Protein AF-A0A3D2V326-F1 (afdb_monomer)

Structure (mmCIF, N/CA/C/O backbone):
data_AF-A0A3D2V326-F1
#
_entry.id   AF-A0A3D2V326-F1
#
loop_
_atom_site.group_PDB
_atom_site.id
_atom_site.type_symbol
_atom_site.label_atom_id
_atom_site.label_alt_id
_atom_site.label_comp_id
_atom_site.label_asym_id
_atom_site.label_entity_id
_atom_site.label_seq_id
_atom_site.pdbx_PDB_ins_code
_atom_site.Cartn_x
_atom_site.Cartn_y
_atom_site.Cartn_z
_atom_site.occupancy
_atom_site.B_iso_or_equiv
_atom_site.auth_seq_id
_atom_site.auth_comp_id
_atom_site.auth_asym_id
_atom_site.auth_atom_id
_atom_site.pdbx_PDB_model_num
ATOM 1 N N . TRP A 1 1 ? 28.376 -7.623 -13.001 1.00 57.94 1 TRP A N 1
ATOM 2 C CA . TRP A 1 1 ? 27.352 -6.577 -12.865 1.00 57.94 1 TRP A CA 1
ATOM 3 C C . TRP A 1 1 ? 26.325 -6.816 -13.950 1.00 57.94 1 TRP A C 1
ATOM 5 O O . TRP A 1 1 ? 26.726 -7.093 -15.075 1.00 57.94 1 TRP A O 1
ATOM 15 N N . LEU A 1 2 ? 25.045 -6.875 -13.587 1.00 74.19 2 LEU A N 1
ATOM 16 C CA . LEU A 1 2 ? 23.960 -7.063 -14.550 1.00 74.19 2 LEU A CA 1
ATOM 17 C C . LEU A 1 2 ? 23.795 -5.756 -15.338 1.00 74.19 2 LEU A C 1
ATOM 19 O O . LEU A 1 2 ? 23.735 -4.700 -14.719 1.00 74.19 2 LEU A O 1
ATOM 23 N N . ASN A 1 3 ? 23.724 -5.839 -16.667 1.00 82.38 3 ASN A N 1
ATOM 24 C CA . ASN A 1 3 ? 23.376 -4.720 -17.547 1.00 82.38 3 ASN A CA 1
ATOM 25 C C . ASN A 1 3 ? 22.003 -5.031 -18.156 1.00 82.38 3 ASN A C 1
ATOM 27 O O . ASN A 1 3 ? 21.949 -5.580 -19.260 1.00 82.38 3 ASN A O 1
ATOM 31 N N . PRO A 1 4 ? 20.905 -4.825 -17.407 1.00 88.19 4 PRO A N 1
ATOM 32 C CA . PRO A 1 4 ? 19.574 -5.098 -17.929 1.00 88.19 4 PRO A CA 1
ATOM 33 C C . PRO A 1 4 ? 19.272 -4.176 -19.115 1.00 88.19 4 PRO A C 1
ATOM 35 O O . PRO A 1 4 ? 19.682 -3.016 -19.119 1.00 88.19 4 PRO A O 1
ATOM 38 N N . TYR A 1 5 ? 18.539 -4.700 -20.102 1.00 88.44 5 TYR A N 1
ATOM 39 C CA . TYR A 1 5 ? 18.034 -3.894 -21.216 1.00 88.44 5 TYR A CA 1
ATOM 40 C C . TYR A 1 5 ? 17.030 -2.847 -20.726 1.00 88.44 5 TYR A C 1
ATOM 42 O O . TYR A 1 5 ? 17.105 -1.703 -21.149 1.00 88.44 5 TYR A O 1
ATOM 50 N N . GLY A 1 6 ? 16.165 -3.226 -19.778 1.00 92.00 6 GLY A N 1
ATOM 51 C CA . GLY A 1 6 ? 15.239 -2.314 -19.123 1.00 92.00 6 GLY A CA 1
ATOM 52 C C . GLY A 1 6 ? 14.921 -2.715 -17.684 1.00 92.00 6 GLY A C 1
ATOM 53 O O . GLY A 1 6 ? 15.130 -3.866 -17.286 1.00 92.00 6 GLY A O 1
ATOM 54 N N . ILE A 1 7 ? 14.425 -1.759 -16.899 1.00 93.69 7 ILE A N 1
ATOM 55 C CA . ILE A 1 7 ? 14.022 -1.949 -15.501 1.00 93.69 7 ILE A CA 1
ATOM 56 C C . ILE A 1 7 ? 12.573 -1.493 -15.322 1.00 93.69 7 ILE A C 1
ATOM 58 O O . ILE A 1 7 ? 12.243 -0.333 -15.557 1.00 93.69 7 ILE A O 1
ATOM 62 N N . TYR A 1 8 ? 11.721 -2.390 -14.828 1.00 93.50 8 TYR A N 1
ATOM 63 C CA . TYR A 1 8 ? 10.367 -2.051 -14.400 1.00 93.50 8 TYR A CA 1
ATOM 64 C C . TYR A 1 8 ? 10.238 -2.234 -12.891 1.00 93.50 8 TYR A C 1
ATOM 66 O O . TYR A 1 8 ? 10.402 -3.347 -12.389 1.00 93.50 8 TYR A O 1
ATOM 74 N N . VAL A 1 9 ? 9.971 -1.146 -12.168 1.00 93.31 9 VAL A N 1
ATOM 75 C CA . VAL A 1 9 ? 9.743 -1.185 -10.719 1.00 93.31 9 VAL A CA 1
ATOM 76 C C . VAL A 1 9 ? 8.299 -0.831 -10.421 1.00 93.31 9 VAL A C 1
ATOM 78 O O . VAL A 1 9 ? 7.828 0.240 -10.799 1.00 93.31 9 VAL A O 1
ATOM 81 N N . VAL A 1 10 ? 7.629 -1.717 -9.690 1.00 91.81 10 VAL A N 1
ATOM 82 C CA . VAL A 1 10 ? 6.307 -1.473 -9.116 1.00 91.81 10 VAL A CA 1
ATOM 83 C C . VAL A 1 10 ? 6.469 -1.392 -7.605 1.00 91.81 10 VAL A C 1
ATOM 85 O O . VAL A 1 10 ? 6.794 -2.388 -6.963 1.00 91.81 10 VAL A O 1
ATOM 88 N N . ASP A 1 11 ? 6.275 -0.202 -7.048 1.00 90.69 11 ASP A N 1
ATOM 89 C CA . ASP A 1 11 ? 6.213 0.002 -5.606 1.00 90.69 11 ASP A CA 1
ATOM 90 C C . ASP A 1 11 ? 4.768 -0.105 -5.132 1.00 90.69 11 ASP A C 1
ATOM 92 O O . ASP A 1 11 ? 3.865 0.534 -5.674 1.00 90.69 11 ASP A O 1
ATOM 96 N N . VAL A 1 12 ? 4.559 -0.917 -4.105 1.00 85.62 12 VAL A N 1
ATOM 97 C CA . VAL A 1 12 ? 3.249 -1.172 -3.499 1.00 85.62 12 VAL A CA 1
ATOM 98 C C . VAL A 1 12 ? 3.104 -0.476 -2.149 1.00 85.62 12 VAL A C 1
ATOM 100 O O . VAL A 1 12 ? 2.031 -0.502 -1.560 1.00 85.62 12 VAL A O 1
ATOM 103 N N . HIS A 1 13 ? 4.167 0.160 -1.648 1.00 83.94 13 HIS A N 1
ATOM 104 C CA . HIS A 1 13 ? 4.160 0.816 -0.351 1.00 83.94 13 HIS A CA 1
ATOM 105 C C . HIS A 1 13 ? 3.816 2.311 -0.476 1.00 83.94 13 HIS A C 1
ATOM 107 O O . HIS A 1 13 ? 4.249 2.998 -1.400 1.00 83.94 13 HIS A O 1
ATOM 113 N N . GLY A 1 14 ? 3.017 2.839 0.457 1.00 72.12 14 GLY A N 1
ATOM 114 C CA . GLY A 1 14 ? 2.579 4.242 0.454 1.00 72.12 14 GLY A CA 1
ATOM 115 C C . GLY A 1 14 ? 3.656 5.263 0.852 1.00 72.12 14 GLY A C 1
ATOM 116 O O . GLY A 1 14 ? 3.445 6.463 0.702 1.00 72.12 14 GLY A O 1
ATOM 117 N N . SER A 1 15 ? 4.820 4.819 1.341 1.00 78.56 15 SER A N 1
ATOM 118 C CA . SER A 1 15 ? 5.863 5.713 1.863 1.00 78.56 15 SER A CA 1
ATOM 119 C C . SER A 1 15 ? 6.518 6.571 0.777 1.00 78.56 15 SER A C 1
ATOM 121 O O . SER A 1 15 ? 7.179 6.072 -0.138 1.00 78.56 15 SER A O 1
ATOM 123 N N . ILE A 1 16 ? 6.430 7.893 0.939 1.00 78.19 16 ILE A N 1
ATOM 124 C CA . ILE A 1 16 ? 7.090 8.852 0.045 1.00 78.19 16 ILE A CA 1
ATOM 125 C C . ILE A 1 16 ? 8.621 8.757 0.115 1.00 78.19 16 ILE A C 1
ATOM 127 O O . ILE A 1 16 ? 9.303 8.934 -0.892 1.00 78.19 16 ILE A O 1
ATOM 131 N N . VAL A 1 17 ? 9.170 8.417 1.285 1.00 81.38 17 VAL A N 1
ATOM 132 C CA . VAL A 1 17 ? 10.615 8.222 1.474 1.00 81.38 17 VAL A CA 1
ATOM 133 C C . VAL A 1 17 ? 11.093 7.020 0.661 1.00 81.38 17 VAL A C 1
ATOM 135 O O . VAL A 1 17 ? 12.106 7.111 -0.032 1.00 81.38 17 VAL A O 1
ATOM 138 N N . HIS A 1 18 ? 10.335 5.921 0.692 1.00 83.50 18 HIS A N 1
ATOM 139 C CA . HIS A 1 18 ? 10.627 4.724 -0.096 1.00 83.50 18 HIS A CA 1
ATOM 140 C C . HIS A 1 18 ? 10.572 5.013 -1.601 1.00 83.50 18 HIS A C 1
ATOM 142 O O . HIS A 1 18 ? 11.518 4.705 -2.330 1.00 83.50 18 HIS A O 1
ATOM 148 N N . ARG A 1 19 ? 9.522 5.712 -2.047 1.00 88.38 19 ARG A N 1
ATOM 149 C CA . ARG A 1 19 ? 9.358 6.149 -3.439 1.00 88.38 19 ARG A CA 1
ATOM 150 C C . ARG A 1 19 ? 10.542 6.976 -3.931 1.00 88.38 19 ARG A C 1
ATOM 152 O O . ARG A 1 19 ? 11.113 6.669 -4.977 1.00 88.38 19 ARG A O 1
ATOM 159 N N . ASN A 1 20 ? 10.939 7.989 -3.162 1.00 89.19 20 ASN A N 1
ATOM 160 C CA . ASN A 1 20 ? 12.060 8.860 -3.511 1.00 89.19 20 ASN A CA 1
ATOM 161 C C . ASN A 1 20 ? 13.374 8.072 -3.607 1.00 89.19 20 ASN A C 1
ATOM 163 O O . ASN A 1 20 ? 14.162 8.301 -4.522 1.00 89.19 20 ASN A O 1
ATOM 167 N N . ALA A 1 21 ? 13.595 7.112 -2.704 1.00 91.12 21 ALA A N 1
ATOM 168 C CA . ALA A 1 21 ? 14.781 6.261 -2.729 1.00 91.12 21 ALA A CA 1
ATOM 169 C C . ALA A 1 21 ? 14.832 5.360 -3.977 1.00 91.12 21 ALA A C 1
ATOM 171 O O . ALA A 1 21 ? 15.890 5.239 -4.596 1.00 91.12 21 ALA A O 1
ATOM 172 N N . ILE A 1 22 ? 13.703 4.767 -4.386 1.00 92.44 22 ILE A N 1
ATOM 173 C CA . ILE A 1 22 ? 13.622 3.967 -5.618 1.00 92.44 22 ILE A CA 1
ATOM 174 C C . ILE A 1 22 ? 13.895 4.838 -6.844 1.00 92.44 22 ILE A C 1
ATOM 176 O O . ILE A 1 22 ? 14.704 4.468 -7.694 1.00 92.44 22 ILE A O 1
ATOM 180 N N . GLN A 1 23 ? 13.232 5.991 -6.939 1.00 91.62 23 GLN A N 1
ATOM 181 C CA . GLN A 1 23 ? 13.391 6.897 -8.075 1.00 91.62 23 GLN A CA 1
ATOM 182 C C . GLN A 1 23 ? 14.831 7.401 -8.201 1.00 91.62 23 GLN A C 1
ATOM 184 O O . GLN A 1 23 ? 15.372 7.428 -9.306 1.00 91.62 23 GLN A O 1
ATOM 189 N N . GLU A 1 24 ? 15.481 7.725 -7.082 1.00 93.88 24 GLU A N 1
ATOM 190 C CA . GLU A 1 24 ? 16.899 8.081 -7.066 1.00 93.88 24 GLU A CA 1
ATOM 191 C C . GLU A 1 24 ? 17.780 6.902 -7.498 1.00 93.88 24 GLU A C 1
ATOM 193 O O . GLU A 1 24 ? 18.675 7.078 -8.322 1.00 93.88 24 GLU A O 1
ATOM 198 N N . GLY A 1 25 ? 17.491 5.691 -7.012 1.00 92.94 25 GLY A N 1
ATOM 199 C CA . GLY A 1 25 ? 18.185 4.466 -7.411 1.00 92.94 25 GLY A CA 1
ATOM 200 C C . GLY A 1 25 ? 18.108 4.195 -8.915 1.00 92.94 25 GLY A C 1
ATOM 201 O O . GLY A 1 25 ? 19.116 3.850 -9.530 1.00 92.94 25 GLY A O 1
ATOM 202 N N . LEU A 1 26 ? 16.937 4.404 -9.523 1.00 92.69 26 LEU A N 1
ATOM 203 C CA . LEU A 1 26 ? 16.745 4.305 -10.972 1.00 92.69 26 LEU A CA 1
ATOM 204 C C . LEU A 1 26 ? 17.521 5.393 -11.718 1.00 92.69 26 LEU A C 1
ATOM 206 O O . LEU A 1 26 ? 18.214 5.087 -12.688 1.00 92.69 26 LEU A O 1
ATOM 210 N N . ARG A 1 27 ? 17.479 6.638 -11.227 1.00 91.38 27 ARG A N 1
ATOM 211 C CA . ARG A 1 27 ? 18.186 7.785 -11.817 1.00 91.38 27 ARG A CA 1
ATOM 212 C C . ARG A 1 27 ? 19.705 7.595 -11.851 1.00 91.38 27 ARG A C 1
ATOM 214 O O . ARG A 1 27 ? 20.351 8.058 -12.786 1.00 91.38 27 ARG A O 1
ATOM 221 N N . ILE A 1 28 ? 20.283 6.969 -10.825 1.00 92.38 28 ILE A N 1
ATOM 222 C CA . ILE A 1 28 ? 21.728 6.684 -10.757 1.00 92.38 28 ILE A CA 1
ATOM 223 C C . ILE A 1 28 ? 22.098 5.315 -11.339 1.00 92.38 28 ILE A C 1
ATOM 225 O O . ILE A 1 28 ? 23.278 4.955 -11.348 1.00 92.38 28 ILE A O 1
ATOM 229 N N . SER A 1 29 ? 21.113 4.537 -11.791 1.00 89.75 29 SER A N 1
ATOM 230 C CA . SER A 1 29 ? 21.363 3.258 -12.445 1.00 89.75 29 SER A CA 1
ATOM 231 C C . SER A 1 29 ? 22.010 3.471 -13.817 1.00 89.75 29 SER A C 1
ATOM 233 O O . SER A 1 29 ? 21.855 4.514 -14.444 1.00 89.75 29 SER A O 1
ATOM 235 N N . SER A 1 30 ? 22.736 2.467 -14.309 1.00 87.19 30 SER A N 1
ATOM 236 C CA . SER A 1 30 ? 23.313 2.481 -15.660 1.00 87.19 30 SER A CA 1
ATOM 237 C C . SER A 1 30 ? 22.325 2.022 -16.742 1.00 87.19 30 SER A C 1
ATOM 239 O O . SER A 1 30 ? 22.755 1.584 -17.807 1.00 87.19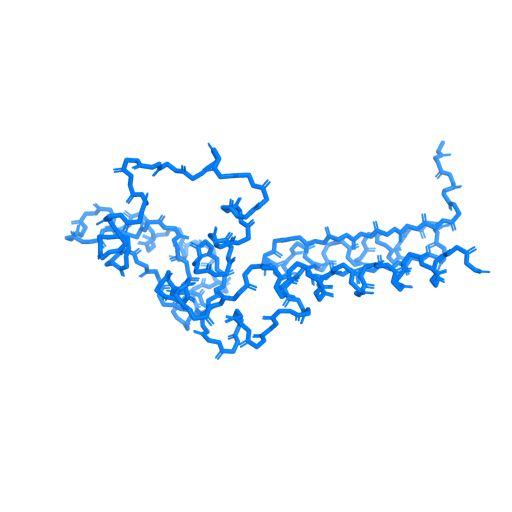 30 SER A O 1
ATOM 241 N N . CYS A 1 31 ? 21.025 2.007 -16.442 1.00 89.94 31 CYS A N 1
ATOM 242 C CA . CYS A 1 31 ? 19.974 1.575 -17.353 1.00 89.94 31 CYS A CA 1
ATOM 243 C C . CYS A 1 31 ? 19.128 2.791 -17.727 1.00 89.94 31 CYS A C 1
ATOM 245 O O . CYS A 1 31 ? 18.421 3.323 -16.881 1.00 89.94 31 CYS A O 1
ATOM 247 N N . ASP A 1 32 ? 19.190 3.216 -18.987 1.00 87.12 32 ASP A N 1
ATOM 248 C CA . ASP A 1 32 ? 18.440 4.386 -19.466 1.00 87.12 32 ASP A CA 1
ATOM 249 C C . ASP A 1 32 ? 16.955 4.067 -19.724 1.00 87.12 32 ASP A C 1
ATOM 251 O O . ASP A 1 32 ? 16.105 4.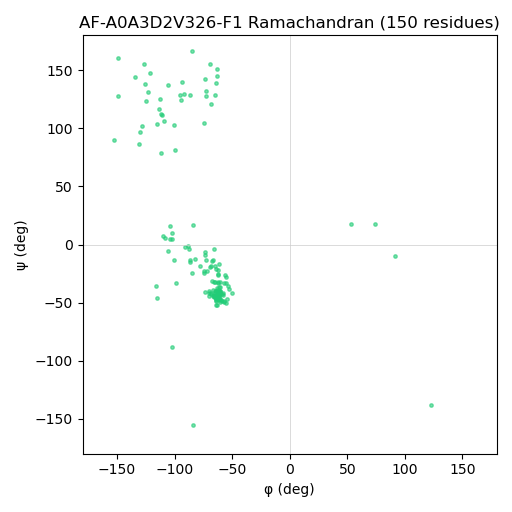958 -19.764 1.00 87.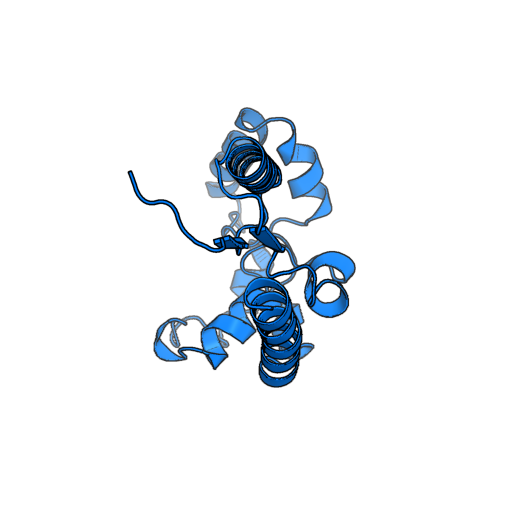12 32 ASP A O 1
ATOM 255 N N . HIS A 1 33 ? 16.624 2.781 -19.869 1.00 91.19 33 HIS A N 1
ATOM 256 C CA . HIS A 1 33 ? 15.276 2.298 -20.149 1.00 91.19 33 HIS A CA 1
ATOM 257 C C . HIS A 1 33 ? 14.624 1.804 -18.859 1.00 91.19 33 HIS A C 1
ATOM 259 O O . HIS A 1 33 ? 14.610 0.611 -18.560 1.00 91.19 33 HIS A O 1
ATOM 265 N N . TYR A 1 34 ? 14.084 2.725 -18.062 1.00 93.25 34 TYR A N 1
ATOM 266 C CA . TYR A 1 34 ? 13.339 2.355 -16.863 1.00 93.25 34 TYR A CA 1
ATOM 267 C C . TYR A 1 34 ? 11.942 2.969 -16.791 1.00 93.25 34 TYR A C 1
ATOM 269 O O . TYR A 1 34 ? 11.644 4.028 -17.356 1.00 93.25 34 TYR A O 1
ATOM 277 N N . ARG A 1 35 ? 11.076 2.285 -16.043 1.00 92.62 35 ARG A N 1
ATOM 278 C CA . ARG A 1 35 ? 9.767 2.777 -15.614 1.00 92.62 35 ARG A CA 1
ATOM 279 C C . ARG A 1 35 ? 9.560 2.472 -14.138 1.00 92.62 35 ARG A C 1
ATOM 281 O O . ARG A 1 35 ? 9.985 1.438 -13.625 1.00 92.62 35 ARG A O 1
ATOM 288 N N . PHE A 1 36 ? 8.893 3.406 -13.476 1.00 92.19 36 PHE A N 1
ATOM 289 C CA . PHE A 1 36 ? 8.489 3.309 -12.085 1.00 92.19 36 PHE A CA 1
ATOM 290 C C . PHE A 1 36 ? 6.978 3.49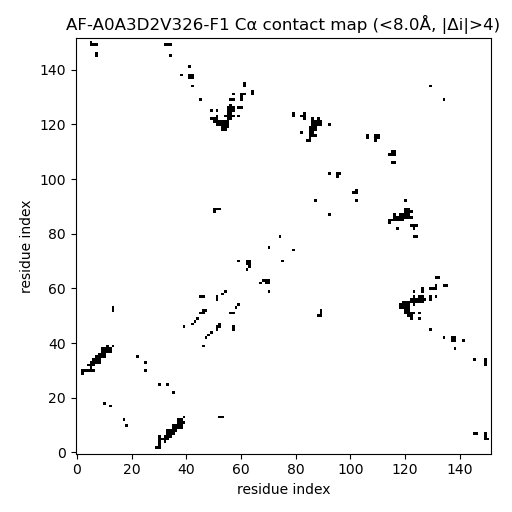4 -12.008 1.00 92.19 36 PHE A C 1
ATOM 292 O O . PHE A 1 36 ? 6.456 4.462 -12.564 1.00 92.19 36 PHE A O 1
ATOM 299 N N . ARG A 1 37 ? 6.300 2.599 -11.293 1.00 90.81 37 ARG A N 1
ATOM 300 C CA . ARG A 1 37 ? 4.886 2.730 -10.953 1.00 90.81 37 ARG A CA 1
ATOM 301 C C . ARG A 1 37 ? 4.677 2.615 -9.466 1.00 90.81 37 ARG A C 1
ATOM 303 O O . ARG A 1 37 ? 5.239 1.740 -8.816 1.00 90.81 37 ARG A O 1
ATOM 310 N N . TRP A 1 38 ? 3.805 3.473 -8.962 1.00 88.56 38 TRP A N 1
ATOM 311 C CA . TRP A 1 38 ? 3.197 3.272 -7.663 1.00 88.56 38 TRP A CA 1
ATOM 312 C C . TRP A 1 38 ? 1.855 2.573 -7.861 1.00 88.56 38 TRP A C 1
ATOM 314 O O . TRP A 1 38 ? 1.012 3.063 -8.609 1.00 88.56 38 TRP A O 1
ATOM 324 N N . LEU A 1 39 ? 1.659 1.429 -7.208 1.00 77.12 39 LEU A N 1
ATOM 325 C CA . LEU A 1 39 ? 0.498 0.558 -7.404 1.00 77.12 39 LEU A CA 1
ATOM 326 C C . LEU A 1 39 ? -0.842 1.275 -7.200 1.00 77.12 39 LEU A C 1
ATOM 328 O O . LEU A 1 39 ? -1.822 0.958 -7.867 1.00 77.12 39 LEU A O 1
ATOM 332 N N . HIS A 1 40 ? -0.864 2.247 -6.289 1.00 78.94 40 HIS A N 1
ATOM 333 C CA . HIS A 1 40 ? -2.060 3.008 -5.940 1.00 78.94 40 HIS A CA 1
ATOM 334 C C . HIS A 1 40 ? -2.352 4.165 -6.904 1.00 78.94 40 HIS A C 1
ATOM 336 O O . HIS A 1 40 ? -3.458 4.696 -6.886 1.00 78.94 40 HIS A O 1
ATOM 342 N N . GLU A 1 41 ? -1.420 4.545 -7.788 1.00 85.00 41 GLU A N 1
ATOM 343 C CA . GLU A 1 41 ? -1.631 5.638 -8.753 1.00 85.00 41 GLU A CA 1
ATOM 344 C C . GLU A 1 41 ? -2.824 5.363 -9.700 1.00 85.00 41 GLU A C 1
ATOM 346 O O . GLU A 1 41 ? -3.708 6.218 -9.790 1.00 85.00 41 GLU A O 1
ATOM 351 N N . PRO A 1 42 ? -2.966 4.173 -10.325 1.00 86.25 42 PRO A N 1
ATOM 352 C CA . PRO A 1 42 ? -4.157 3.823 -11.109 1.00 86.25 42 PRO A CA 1
ATOM 353 C C . PRO A 1 42 ? -5.445 3.684 -10.282 1.00 86.25 42 PRO A C 1
ATOM 355 O O . PRO A 1 42 ? -6.535 3.599 -10.853 1.00 86.25 42 PRO A O 1
ATOM 358 N N . LEU A 1 43 ? -5.322 3.617 -8.953 1.00 89.56 43 LEU A N 1
ATOM 359 C CA . LEU A 1 43 ? -6.412 3.354 -8.017 1.00 89.56 43 LEU A CA 1
ATOM 360 C C . LEU A 1 43 ? -6.789 4.574 -7.170 1.00 89.56 43 LEU A C 1
ATOM 362 O O . LEU A 1 43 ? -7.603 4.445 -6.260 1.00 89.56 43 LEU A O 1
ATOM 366 N N . ILE A 1 44 ? -6.235 5.756 -7.452 1.00 86.56 44 ILE A N 1
ATOM 367 C CA . ILE A 1 44 ? -6.350 6.934 -6.580 1.00 86.56 44 ILE A CA 1
ATOM 368 C C . ILE A 1 44 ? -7.803 7.296 -6.219 1.00 86.56 44 ILE A C 1
ATOM 370 O O . ILE A 1 44 ? -8.080 7.637 -5.072 1.00 86.56 44 ILE A O 1
ATOM 374 N N . GLN A 1 45 ? -8.737 7.111 -7.156 1.00 85.94 45 GLN A N 1
ATOM 375 C CA . GLN A 1 45 ? -10.181 7.337 -6.979 1.00 85.94 45 GLN A CA 1
ATOM 376 C C . GLN A 1 45 ? -10.886 6.342 -6.034 1.00 85.94 45 GLN A C 1
ATOM 378 O O . GLN A 1 45 ? -12.006 6.585 -5.581 1.00 85.94 45 GLN A O 1
ATOM 383 N N . PHE A 1 46 ? -10.263 5.190 -5.787 1.00 84.62 46 PHE A N 1
ATOM 384 C CA . PHE A 1 46 ? -10.743 4.160 -4.867 1.00 84.62 46 PHE A CA 1
ATOM 385 C C . PHE A 1 46 ? -10.048 4.262 -3.512 1.00 84.62 46 PHE A C 1
ATOM 387 O O . PHE A 1 46 ? -10.674 3.969 -2.506 1.00 84.62 46 PHE A O 1
ATOM 394 N N . ALA A 1 47 ? -8.779 4.677 -3.495 1.00 83.62 47 ALA A N 1
ATOM 395 C CA . ALA A 1 47 ? -7.941 4.738 -2.304 1.00 83.62 47 ALA A CA 1
ATOM 396 C C . ALA A 1 47 ? -7.825 6.179 -1.779 1.00 83.62 47 ALA A C 1
ATOM 398 O O . ALA A 1 47 ? -8.642 6.642 -0.980 1.00 83.62 47 ALA A O 1
ATOM 399 N N . GLY A 1 48 ? -6.838 6.925 -2.282 1.00 78.75 48 GLY A N 1
ATOM 400 C CA . GLY A 1 48 ? -6.449 8.212 -1.714 1.00 78.75 48 GLY A CA 1
ATOM 401 C C . GLY A 1 48 ? -7.535 9.289 -1.714 1.00 78.75 48 GLY A C 1
ATOM 402 O O . GLY A 1 48 ? -7.647 10.015 -0.731 1.00 78.75 48 GLY A O 1
ATOM 403 N N . GLU A 1 49 ? -8.382 9.362 -2.744 1.00 83.50 49 GLU A N 1
ATOM 404 C CA . GLU A 1 49 ? -9.511 10.311 -2.780 1.00 83.50 49 GLU A CA 1
ATOM 405 C C . GLU A 1 49 ? -10.611 9.977 -1.761 1.00 83.50 49 GLU A C 1
ATOM 407 O O . GLU A 1 49 ? -11.417 10.840 -1.416 1.00 83.50 49 GLU A O 1
ATOM 412 N N . ARG A 1 50 ? -10.632 8.740 -1.254 1.00 85.56 50 ARG A N 1
ATOM 413 C CA . ARG A 1 50 ? -11.576 8.258 -0.236 1.00 85.56 50 ARG A CA 1
ATOM 414 C C . ARG A 1 50 ? -10.961 8.174 1.162 1.00 85.56 50 ARG A C 1
ATOM 416 O O . ARG A 1 50 ? -11.618 7.721 2.094 1.00 85.56 50 ARG A O 1
ATOM 423 N N . GLY A 1 51 ? -9.713 8.617 1.317 1.00 86.50 51 GLY A N 1
ATOM 424 C CA . GLY A 1 51 ? -8.996 8.569 2.587 1.00 86.50 51 GLY A CA 1
ATOM 425 C C . GLY A 1 51 ? -8.521 7.174 2.992 1.00 86.50 51 GLY A C 1
ATOM 426 O O . GLY A 1 51 ? -8.221 6.975 4.161 1.00 86.50 51 GLY A O 1
ATOM 427 N N . ASP A 1 52 ? -8.453 6.217 2.067 1.00 89.88 52 ASP A N 1
ATOM 428 C CA . ASP A 1 52 ? -8.011 4.838 2.303 1.00 89.88 52 ASP A CA 1
ATOM 429 C C . ASP A 1 52 ? -6.553 4.676 1.838 1.00 89.88 52 ASP A C 1
ATOM 431 O O . ASP A 1 52 ? -6.285 4.675 0.636 1.00 89.88 52 ASP A O 1
ATOM 435 N N . GLN A 1 53 ? -5.599 4.649 2.779 1.00 85.81 53 GLN A N 1
ATOM 436 C CA . GLN A 1 53 ? -4.158 4.756 2.483 1.00 85.81 53 GLN A CA 1
ATOM 437 C C . GLN A 1 53 ? -3.344 3.516 2.845 1.00 85.81 53 GLN A C 1
ATOM 439 O O . GLN A 1 53 ? -2.367 3.215 2.161 1.00 85.81 53 GLN A O 1
ATOM 444 N N . HIS A 1 54 ? -3.687 2.827 3.934 1.00 91.12 54 HIS A N 1
ATOM 445 C CA . HIS A 1 54 ? -2.962 1.641 4.371 1.00 91.12 54 HIS A CA 1
ATOM 446 C C . HIS A 1 54 ? -3.875 0.655 5.088 1.00 91.12 54 HIS A C 1
ATOM 448 O O . HIS A 1 54 ? -4.561 1.016 6.045 1.00 91.12 54 HIS A O 1
ATOM 454 N N . ALA A 1 55 ? -3.838 -0.596 4.635 1.00 93.06 55 ALA A N 1
ATOM 455 C CA . ALA A 1 55 ? -4.582 -1.733 5.154 1.00 93.06 55 ALA A CA 1
ATOM 456 C C . ALA A 1 55 ? -6.102 -1.511 5.259 1.00 93.06 55 ALA A C 1
ATOM 458 O O . ALA A 1 55 ? -6.781 -2.255 5.963 1.00 93.06 55 ALA A O 1
ATOM 459 N N . GLY A 1 56 ? -6.646 -0.503 4.570 1.00 93.75 56 GLY A N 1
ATOM 460 C CA . GLY A 1 56 ? -8.078 -0.254 4.514 1.00 93.75 56 GLY A CA 1
ATOM 461 C C . GLY A 1 56 ? -8.766 -1.107 3.450 1.00 93.75 56 GLY A C 1
ATOM 462 O O . GLY A 1 56 ? -8.318 -2.208 3.101 1.00 93.75 56 GLY A O 1
ATOM 463 N N . GLY A 1 57 ? -9.905 -0.624 2.964 1.00 94.62 57 GLY A N 1
ATOM 464 C CA . GLY A 1 57 ? -10.812 -1.394 2.123 1.00 94.62 57 GLY A CA 1
ATOM 465 C C . GLY A 1 57 ? -10.206 -1.835 0.793 1.00 94.62 57 GLY A C 1
ATOM 466 O O . GLY A 1 57 ? -10.379 -2.986 0.395 1.00 94.62 57 GLY A O 1
ATOM 467 N N . VAL A 1 58 ? -9.447 -0.956 0.132 1.00 94.19 58 VAL A N 1
ATOM 468 C CA . VAL A 1 58 ? -8.800 -1.236 -1.160 1.00 94.19 58 VAL A CA 1
ATOM 469 C C . VAL A 1 58 ? -7.778 -2.362 -1.044 1.00 94.19 58 VAL A C 1
ATOM 471 O O . VAL A 1 58 ? -7.840 -3.324 -1.810 1.00 94.19 58 VAL A O 1
ATOM 474 N N . GLU A 1 59 ? -6.844 -2.272 -0.092 1.00 94.19 59 GLU A N 1
ATOM 475 C CA . GLU A 1 59 ? -5.808 -3.299 0.082 1.00 94.19 59 GLU A CA 1
ATOM 476 C C . GLU A 1 59 ? -6.423 -4.627 0.533 1.00 94.19 59 GLU A C 1
ATOM 478 O O . GLU A 1 59 ? -6.050 -5.678 0.011 1.00 94.19 59 GLU A O 1
ATOM 483 N N . THR A 1 60 ? -7.419 -4.584 1.422 1.00 95.31 60 THR A N 1
ATOM 484 C CA . THR A 1 60 ? -8.138 -5.783 1.874 1.00 95.31 60 THR A CA 1
ATOM 485 C C . THR A 1 60 ? -8.847 -6.480 0.712 1.00 95.31 60 THR A C 1
ATOM 487 O O . THR A 1 60 ? -8.657 -7.681 0.521 1.00 95.31 60 THR A O 1
ATOM 490 N N . ALA A 1 61 ? -9.577 -5.733 -0.126 1.00 95.44 61 ALA A N 1
ATOM 491 C CA . ALA A 1 61 ? -10.277 -6.280 -1.289 1.00 95.44 61 ALA A CA 1
ATOM 492 C C . ALA A 1 61 ? -9.316 -6.896 -2.318 1.00 95.44 61 ALA A C 1
ATOM 494 O O . ALA A 1 61 ? -9.576 -7.978 -2.847 1.00 95.44 61 ALA A O 1
ATOM 495 N N . LEU A 1 62 ? -8.183 -6.238 -2.585 1.00 94.69 62 LEU A N 1
ATOM 496 C CA . LEU A 1 62 ? -7.160 -6.757 -3.496 1.00 94.69 62 LEU A CA 1
ATOM 497 C C . LEU A 1 62 ? -6.506 -8.034 -2.953 1.00 94.69 62 LEU A C 1
ATOM 499 O O . LEU A 1 62 ? -6.346 -9.002 -3.699 1.00 94.69 62 LEU A O 1
ATOM 503 N N . VAL A 1 63 ? -6.142 -8.062 -1.667 1.00 94.94 63 VAL A N 1
ATOM 504 C CA . VAL A 1 63 ? -5.530 -9.239 -1.031 1.00 94.94 63 VAL A CA 1
ATOM 505 C C . VAL A 1 63 ? -6.499 -10.416 -1.024 1.00 94.94 63 VAL A C 1
ATOM 507 O O . VAL A 1 63 ? -6.108 -11.517 -1.415 1.00 94.94 63 VAL A O 1
ATOM 510 N N . GLU A 1 64 ? -7.756 -10.188 -0.640 1.00 95.75 64 GLU A N 1
ATOM 511 C CA . GLU A 1 64 ? -8.793 -11.220 -0.638 1.00 95.75 64 GLU A CA 1
ATOM 512 C C . GLU A 1 64 ? -9.034 -11.782 -2.042 1.00 95.75 64 GLU A C 1
ATOM 514 O O . GLU A 1 64 ? -9.113 -12.997 -2.211 1.00 95.75 64 GLU A O 1
ATOM 519 N N . TRP A 1 65 ? -9.072 -10.928 -3.069 1.00 95.44 65 TRP A N 1
ATOM 520 C CA . TRP A 1 65 ? -9.263 -11.365 -4.452 1.00 95.44 65 TRP A CA 1
ATOM 521 C C . TRP A 1 65 ? -8.079 -12.180 -4.989 1.00 95.44 65 TRP A C 1
ATOM 523 O O . TRP A 1 65 ? -8.280 -13.217 -5.623 1.00 95.44 65 TRP A O 1
ATOM 533 N N . VAL A 1 66 ? -6.840 -11.741 -4.732 1.00 94.62 66 VAL A N 1
ATOM 534 C CA . VAL A 1 66 ? -5.629 -12.438 -5.205 1.00 94.62 66 VAL A CA 1
ATOM 535 C C . VAL A 1 66 ? -5.427 -13.760 -4.467 1.00 94.62 66 VAL A C 1
ATOM 537 O O . VAL A 1 66 ? -5.041 -14.762 -5.071 1.00 94.62 66 VAL A O 1
ATOM 540 N N . SER A 1 67 ? -5.643 -13.768 -3.153 1.00 95.50 67 SER A N 1
ATOM 541 C CA . SER A 1 67 ? -5.424 -14.939 -2.313 1.00 95.50 67 SER A CA 1
ATOM 542 C C . SER A 1 67 ? -6.339 -14.900 -1.086 1.00 95.50 67 SER A C 1
ATOM 544 O O . SER A 1 67 ? -5.921 -14.438 -0.019 1.00 95.50 67 SER A O 1
ATOM 546 N N . PRO A 1 68 ? -7.555 -15.471 -1.187 1.00 90.56 68 PRO A N 1
ATOM 547 C CA . PRO A 1 68 ? -8.537 -15.445 -0.101 1.00 90.56 68 PRO A CA 1
ATOM 548 C C . PRO A 1 68 ? -8.006 -16.018 1.221 1.00 90.56 68 PRO A C 1
ATOM 550 O O . PRO A 1 68 ? -8.424 -15.617 2.298 1.00 90.56 68 PRO A O 1
ATOM 553 N N . GLY A 1 69 ? -7.045 -16.947 1.155 1.00 93.88 69 GLY A N 1
ATOM 554 C CA . GLY A 1 69 ? -6.439 -17.570 2.334 1.00 93.88 69 GLY A CA 1
ATOM 555 C C . GLY A 1 69 ? -5.472 -16.681 3.125 1.00 93.88 69 GLY A C 1
ATOM 556 O O . GLY A 1 69 ? -4.990 -17.124 4.165 1.00 93.88 69 GLY A O 1
ATOM 557 N N . LEU A 1 70 ? -5.148 -15.474 2.644 1.00 95.06 70 LEU A N 1
ATOM 558 C CA . LEU A 1 70 ? -4.320 -14.508 3.379 1.00 95.06 70 LEU A CA 1
ATOM 559 C C . LEU A 1 70 ? -5.132 -13.620 4.325 1.00 95.06 70 LEU A C 1
ATOM 561 O O . LEU A 1 70 ? -4.550 -12.995 5.210 1.00 95.06 70 LEU A O 1
ATOM 565 N N . VAL A 1 71 ? -6.455 -13.592 4.167 1.00 94.12 71 VAL A N 1
ATOM 566 C CA . VAL A 1 71 ? -7.356 -12.879 5.068 1.00 94.12 71 VAL A CA 1
ATOM 567 C C . VAL A 1 71 ? -7.889 -13.859 6.115 1.00 94.12 71 VAL A C 1
ATOM 569 O O . VAL A 1 71 ? -8.356 -14.953 5.795 1.00 94.12 71 VAL A O 1
ATOM 572 N N . ASP A 1 72 ? -7.786 -13.497 7.396 1.00 94.31 72 ASP A N 1
ATOM 573 C CA . ASP A 1 72 ? -8.231 -14.365 8.488 1.00 94.31 72 ASP A CA 1
ATOM 574 C C . ASP A 1 72 ? -9.760 -14.375 8.577 1.00 94.31 72 ASP A C 1
ATOM 576 O O . ASP A 1 72 ? -10.371 -13.447 9.106 1.00 94.31 72 ASP A O 1
ATOM 580 N N . ASN A 1 73 ? -10.372 -15.468 8.124 1.00 93.19 73 ASN A N 1
ATOM 581 C CA . ASN A 1 73 ? -11.823 -15.673 8.140 1.00 93.19 73 ASN A CA 1
ATOM 582 C C . ASN A 1 73 ? -12.452 -15.770 9.544 1.00 93.19 73 ASN A C 1
ATOM 584 O O . ASN A 1 73 ? -13.662 -15.921 9.674 1.00 93.19 73 ASN A O 1
ATOM 588 N N . ARG A 1 74 ? -11.649 -15.744 10.616 1.00 94.38 74 ARG A N 1
ATOM 589 C CA . ARG A 1 74 ? -12.144 -15.632 12.001 1.00 94.38 74 ARG A CA 1
ATOM 590 C C . ARG A 1 74 ? -12.332 -14.175 12.423 1.00 94.38 74 ARG A C 1
ATOM 592 O O . ARG A 1 74 ? -12.873 -13.910 13.501 1.00 94.38 74 ARG A O 1
ATOM 599 N N . ILE A 1 75 ? -11.794 -13.251 11.633 1.00 92.19 75 ILE A N 1
ATOM 600 C CA . ILE A 1 75 ? -11.812 -11.810 11.865 1.00 92.19 75 ILE A CA 1
ATOM 601 C C . ILE A 1 75 ? -12.627 -11.129 10.766 1.00 92.19 75 ILE A C 1
ATOM 603 O O . ILE A 1 75 ? -13.463 -10.284 11.067 1.00 92.19 75 ILE A O 1
ATOM 607 N N . TRP A 1 76 ? -12.399 -11.494 9.512 1.00 94.12 76 TRP A N 1
ATOM 608 C CA . TRP A 1 76 ? -13.009 -10.863 8.355 1.00 94.12 76 TRP A CA 1
ATOM 609 C C . TRP A 1 76 ? -14.098 -11.744 7.725 1.00 94.12 76 TRP A C 1
ATOM 611 O O . TRP A 1 76 ? -13.833 -12.931 7.519 1.00 94.12 76 TRP A O 1
ATOM 621 N N . PRO A 1 77 ? -15.258 -11.177 7.336 1.00 93.75 77 PRO A N 1
ATOM 622 C CA . PRO A 1 77 ? -15.672 -9.773 7.487 1.00 93.75 77 PRO A CA 1
ATOM 623 C C . PRO A 1 77 ? -16.357 -9.453 8.833 1.00 93.75 77 PRO A C 1
ATOM 625 O O . PRO A 1 77 ? -16.675 -8.297 9.113 1.00 93.75 77 PRO A O 1
ATOM 628 N N . GLU A 1 78 ? -16.597 -10.441 9.700 1.00 95.44 78 GLU A N 1
ATOM 629 C CA . GLU A 1 78 ? -17.499 -10.308 10.856 1.00 95.44 78 GLU A CA 1
ATOM 630 C C . GLU A 1 78 ? -17.068 -9.248 11.883 1.00 95.44 78 GLU A C 1
ATOM 632 O O . GLU A 1 78 ? -17.911 -8.711 12.606 1.00 95.44 78 GLU A O 1
ATOM 637 N N . LYS A 1 79 ? -15.772 -8.932 11.962 1.00 95.06 79 LYS A N 1
ATOM 638 C CA . LYS A 1 79 ? -15.204 -7.962 12.908 1.00 95.06 79 LYS A CA 1
ATOM 639 C C . LYS A 1 79 ? -14.838 -6.623 12.277 1.00 95.06 79 LYS A C 1
ATOM 641 O O . LYS A 1 79 ? -14.148 -5.835 12.920 1.00 95.06 79 LYS A O 1
ATOM 646 N N . VAL A 1 80 ? -15.325 -6.311 11.075 1.00 95.31 80 VAL A N 1
ATOM 647 C CA . VAL A 1 80 ? -15.037 -5.030 10.401 1.00 95.31 80 VAL A CA 1
ATOM 648 C C . VAL A 1 80 ? -15.341 -3.810 11.282 1.00 95.31 80 VAL A C 1
ATOM 650 O O . VAL A 1 80 ? -14.552 -2.876 11.345 1.00 95.31 80 VAL A O 1
ATOM 653 N N . VAL A 1 81 ? -16.420 -3.849 12.075 1.00 95.19 81 VAL A N 1
ATOM 654 C CA . VAL A 1 81 ? -16.777 -2.770 13.018 1.00 95.19 81 VAL A CA 1
ATOM 655 C C . VAL A 1 81 ? -15.772 -2.642 14.169 1.00 95.19 81 VAL A C 1
ATOM 657 O O . VAL A 1 81 ? -15.584 -1.551 14.702 1.00 95.19 81 VAL A O 1
ATOM 660 N N . GLU A 1 82 ? -15.150 -3.741 14.598 1.00 95.12 82 GLU A N 1
ATOM 661 C CA . GLU A 1 82 ? -14.095 -3.714 15.618 1.00 95.12 82 GLU A CA 1
ATOM 662 C C . GLU A 1 82 ? -12.793 -3.160 15.035 1.00 95.12 82 GLU A C 1
ATOM 664 O O . GLU A 1 82 ? -12.155 -2.335 15.685 1.00 95.12 82 GLU A O 1
ATOM 669 N N . ILE A 1 83 ? -12.451 -3.540 13.799 1.00 95.75 83 ILE A N 1
ATOM 670 C CA . ILE A 1 83 ? -11.307 -2.991 13.057 1.00 95.75 83 ILE A CA 1
ATOM 671 C C . ILE A 1 83 ? -11.492 -1.482 12.861 1.00 95.75 83 ILE A C 1
ATOM 673 O O . ILE A 1 83 ? -10.625 -0.709 13.253 1.00 95.75 83 ILE A O 1
ATOM 677 N N . ALA A 1 84 ? -12.658 -1.047 12.383 1.00 96.31 84 ALA A N 1
ATOM 678 C CA . ALA A 1 84 ? -12.948 0.360 12.112 1.00 96.31 84 ALA A CA 1
ATOM 679 C C . ALA A 1 84 ? -12.756 1.283 13.334 1.00 96.31 84 ALA A C 1
ATOM 681 O O . ALA A 1 84 ? -12.495 2.474 13.209 1.00 96.31 84 ALA A O 1
ATOM 682 N N . ARG A 1 85 ? -12.884 0.749 14.556 1.00 95.94 85 ARG A N 1
ATOM 683 C CA . ARG A 1 85 ? -12.699 1.532 15.789 1.00 95.94 85 ARG A CA 1
ATOM 684 C C . ARG A 1 85 ? -11.241 1.848 16.108 1.00 95.94 85 ARG A C 1
ATOM 686 O O . ARG A 1 85 ? -11.018 2.768 16.889 1.00 95.94 85 ARG A O 1
ATOM 693 N N . GLY A 1 86 ? -10.300 1.062 15.590 1.00 96.06 86 GLY A N 1
ATOM 694 C CA . GLY A 1 86 ? -8.861 1.215 15.819 1.00 96.06 86 GLY A CA 1
ATOM 695 C C . GLY A 1 86 ? -8.122 1.872 14.654 1.00 96.06 86 GLY A C 1
ATOM 696 O O . GLY A 1 86 ? -6.896 1.837 14.625 1.00 96.06 86 GLY A O 1
ATOM 697 N N . GLU A 1 87 ? -8.837 2.419 13.673 1.00 96.12 87 GLU A N 1
ATOM 698 C CA . GLU A 1 87 ? -8.225 3.068 12.512 1.00 96.12 87 GLU A CA 1
ATOM 699 C C . GLU A 1 87 ? -7.629 4.424 12.885 1.00 96.12 87 GLU A C 1
ATOM 701 O O . GLU A 1 87 ? -8.213 5.194 13.652 1.00 96.12 87 GLU A O 1
ATOM 706 N N . MET A 1 88 ? -6.489 4.752 12.282 1.00 95.31 88 MET A N 1
ATOM 707 C CA . MET A 1 88 ? -5.982 6.116 12.260 1.00 95.31 88 MET A CA 1
ATOM 708 C C . MET A 1 88 ? -6.599 6.861 11.073 1.00 95.31 88 MET A C 1
ATOM 710 O O . MET A 1 88 ? -6.522 6.403 9.932 1.00 95.31 88 MET A O 1
ATOM 714 N N . HIS A 1 89 ? -7.168 8.043 11.313 1.00 92.06 89 HIS A N 1
ATOM 715 C CA . HIS A 1 89 ? -7.605 8.911 10.219 1.00 92.06 89 HIS A CA 1
ATOM 716 C C . HIS A 1 89 ? -6.412 9.374 9.374 1.00 92.06 89 HIS A C 1
ATOM 718 O O . HIS A 1 89 ? -5.376 9.758 9.915 1.00 92.06 89 HIS A O 1
ATOM 724 N N . MET A 1 90 ? -6.588 9.398 8.050 1.00 88.88 90 MET A N 1
ATOM 725 C CA . MET A 1 90 ? -5.538 9.781 7.100 1.00 88.88 90 MET A CA 1
ATOM 726 C C . MET A 1 90 ? -4.937 11.160 7.396 1.00 88.88 90 MET A C 1
ATOM 728 O O . MET A 1 90 ? -3.718 11.292 7.412 1.00 88.88 90 MET A O 1
ATOM 732 N N . ASP A 1 91 ? -5.765 12.177 7.646 1.00 89.06 91 ASP A N 1
ATOM 733 C CA . ASP A 1 91 ? -5.273 13.537 7.903 1.00 89.06 91 ASP A CA 1
ATOM 734 C C . ASP A 1 91 ? -4.365 13.576 9.135 1.00 89.06 91 ASP A C 1
ATOM 736 O O . ASP A 1 91 ? -3.299 14.185 9.109 1.00 89.06 91 ASP A O 1
ATOM 740 N N . TYR A 1 92 ? -4.734 12.829 10.175 1.00 90.94 92 TYR A N 1
ATOM 741 C CA . TYR A 1 92 ? -3.940 12.733 11.392 1.00 90.94 92 TYR A CA 1
ATOM 742 C C . TYR A 1 92 ? -2.633 11.959 11.175 1.00 90.94 92 TYR A C 1
ATOM 744 O O . TYR A 1 92 ? -1.571 12.374 11.637 1.00 90.94 92 TYR A O 1
ATOM 752 N N . ALA A 1 93 ? -2.679 10.874 10.398 1.00 89.44 93 ALA A N 1
ATOM 753 C CA . ALA A 1 93 ? -1.479 10.146 10.001 1.00 89.44 93 ALA A CA 1
ATOM 754 C C . ALA A 1 93 ? -0.514 11.027 9.191 1.00 89.44 93 ALA A C 1
ATOM 756 O O . ALA A 1 93 ? 0.698 10.964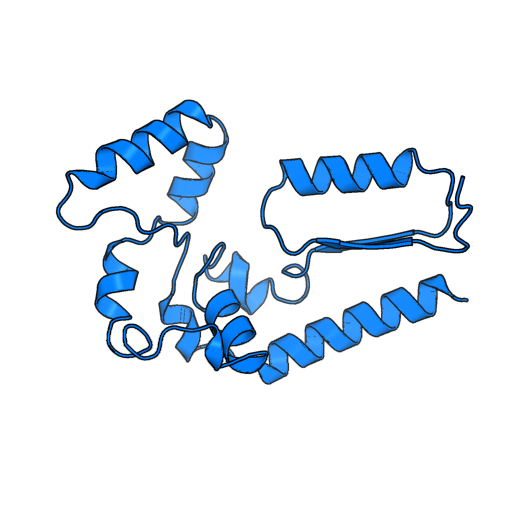 9.399 1.00 89.44 93 ALA A O 1
ATOM 757 N N . ASN A 1 94 ? -1.044 11.869 8.297 1.00 86.50 94 ASN A N 1
ATOM 758 C CA . ASN A 1 94 ? -0.257 12.809 7.502 1.00 86.50 94 ASN A CA 1
ATOM 759 C C . ASN A 1 94 ? 0.428 13.854 8.389 1.00 86.50 94 ASN A C 1
ATOM 761 O O . ASN A 1 94 ? 1.626 14.080 8.226 1.00 86.50 94 ASN A O 1
ATOM 765 N N . GLU A 1 95 ? -0.292 14.436 9.352 1.00 89.44 95 GLU A N 1
ATOM 766 C CA . GLU A 1 95 ? 0.271 15.387 10.321 1.00 89.44 95 GLU A CA 1
ATOM 767 C C . GLU A 1 95 ? 1.418 14.769 11.135 1.00 89.44 95 GLU A C 1
ATOM 769 O O . GLU A 1 95 ? 2.460 15.395 11.321 1.00 89.44 95 GLU A O 1
ATOM 774 N N . LEU A 1 96 ? 1.264 13.519 11.580 1.00 89.06 96 LEU A N 1
ATOM 775 C CA . LEU A 1 96 ? 2.293 12.816 12.350 1.00 89.06 96 LEU A CA 1
ATOM 776 C C . LEU A 1 96 ? 3.485 12.359 11.498 1.00 89.06 96 LEU A C 1
ATOM 778 O O . LEU A 1 96 ? 4.575 12.162 12.029 1.00 89.06 96 LEU A O 1
ATOM 782 N N . SER A 1 97 ? 3.305 12.173 10.188 1.00 82.94 97 SER A N 1
ATOM 783 C CA . SER A 1 97 ? 4.329 11.590 9.309 1.00 82.94 97 SER A CA 1
ATOM 784 C C . SER A 1 97 ? 5.600 12.440 9.164 1.00 82.94 97 SER A C 1
ATOM 786 O O . SER A 1 97 ? 6.651 11.910 8.795 1.00 82.94 97 SER A O 1
ATOM 788 N N . GLU A 1 98 ? 5.532 13.733 9.492 1.00 84.50 98 GLU A N 1
ATOM 789 C CA . GLU A 1 98 ? 6.692 14.633 9.504 1.00 84.50 98 GLU A CA 1
ATOM 790 C C . GLU A 1 98 ? 7.651 14.353 10.676 1.00 84.50 98 GLU A C 1
ATOM 792 O O . GLU A 1 98 ? 8.844 14.653 10.581 1.00 84.50 98 GLU A O 1
ATOM 797 N N . ASP A 1 99 ? 7.158 13.732 11.756 1.00 89.31 99 ASP A N 1
ATOM 798 C CA . ASP A 1 99 ? 7.935 13.354 12.937 1.00 89.31 99 ASP A CA 1
ATOM 799 C C . ASP A 1 99 ? 7.688 11.882 13.298 1.00 89.31 99 ASP A C 1
ATOM 801 O O . ASP A 1 99 ? 6.754 11.515 14.013 1.00 89.31 99 ASP A O 1
ATOM 805 N N . LEU A 1 100 ? 8.599 11.018 12.843 1.00 86.94 100 LEU A N 1
ATOM 806 C CA . LEU A 1 100 ? 8.546 9.583 13.123 1.00 86.94 100 LEU A CA 1
ATOM 807 C C . LEU A 1 100 ? 8.525 9.268 14.632 1.00 86.94 100 LEU A C 1
ATOM 809 O O . LEU A 1 100 ? 7.900 8.292 15.040 1.00 86.94 100 LEU A O 1
ATOM 813 N N . GLY A 1 101 ? 9.195 10.070 15.465 1.00 93.31 101 GLY A N 1
ATOM 814 C CA . GLY A 1 101 ? 9.197 9.879 16.916 1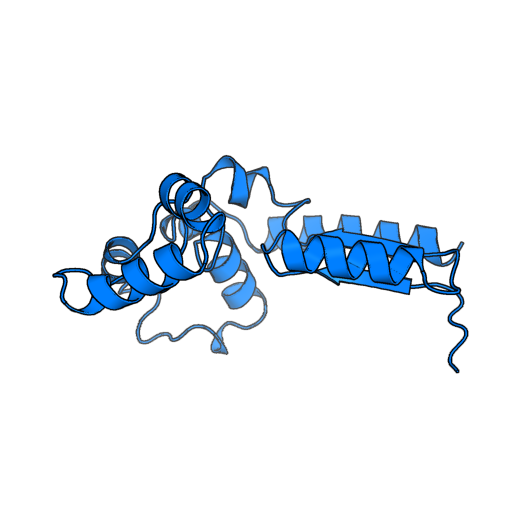.00 93.31 101 GLY A CA 1
ATOM 815 C C . GLY A 1 101 ? 7.826 10.157 17.526 1.00 93.31 101 GLY A C 1
ATOM 816 O O . GLY A 1 101 ? 7.361 9.389 18.373 1.00 93.31 101 GLY A O 1
ATOM 817 N N . ALA A 1 102 ? 7.159 11.214 17.059 1.00 92.75 102 ALA A N 1
ATOM 818 C CA . ALA A 1 102 ? 5.783 11.523 17.435 1.00 92.75 102 ALA A CA 1
ATOM 819 C C . ALA A 1 102 ? 4.810 10.432 16.964 1.00 92.75 102 ALA A C 1
ATOM 821 O O . ALA A 1 102 ? 4.003 9.962 17.763 1.00 92.75 102 ALA A O 1
ATOM 822 N N . PHE A 1 103 ? 4.942 9.963 15.718 1.00 91.56 103 PHE A N 1
ATOM 823 C CA . PHE A 1 103 ? 4.116 8.878 15.180 1.00 91.56 103 PHE A CA 1
ATOM 824 C C . PHE A 1 103 ? 4.229 7.600 16.028 1.00 91.56 103 PHE A C 1
ATOM 826 O O . PHE A 1 103 ? 3.219 7.014 16.414 1.00 91.56 103 PHE A O 1
ATOM 833 N N . ILE A 1 104 ? 5.458 7.175 16.354 1.00 93.25 104 ILE A N 1
ATOM 834 C CA . ILE A 1 104 ? 5.702 5.998 17.206 1.00 93.25 104 ILE A CA 1
ATOM 835 C C . ILE A 1 104 ? 5.073 6.202 18.585 1.00 93.25 104 ILE A C 1
ATOM 837 O O . ILE A 1 104 ? 4.374 5.319 19.077 1.00 93.25 104 ILE A O 1
ATOM 841 N N . SER A 1 105 ? 5.290 7.375 19.183 1.00 95.38 105 SER A N 1
ATOM 842 C CA . SER A 1 105 ? 4.777 7.686 20.518 1.00 95.38 105 SER A CA 1
ATOM 843 C C . SER A 1 105 ? 3.250 7.634 20.566 1.00 95.38 105 SER A C 1
ATOM 845 O O . SER A 1 105 ? 2.699 7.128 21.540 1.00 95.38 105 SER A O 1
ATOM 847 N N . GLU A 1 106 ? 2.569 8.120 19.526 1.00 94.88 106 GLU A N 1
ATOM 848 C CA . GLU A 1 106 ? 1.108 8.062 19.411 1.00 94.88 106 GLU A CA 1
ATOM 849 C C . GLU A 1 106 ? 0.608 6.613 19.325 1.00 94.88 106 GLU A C 1
ATOM 851 O O . GLU A 1 106 ? -0.291 6.207 20.065 1.00 94.88 106 GLU A O 1
ATOM 856 N N . VAL A 1 107 ? 1.231 5.790 18.474 1.00 94.44 107 VAL A N 1
ATOM 857 C CA . VAL A 1 107 ? 0.862 4.373 18.330 1.00 94.44 107 VAL A CA 1
ATOM 858 C C . VAL A 1 107 ? 1.067 3.607 19.638 1.00 94.44 107 VAL A C 1
ATOM 860 O O . VAL A 1 107 ? 0.186 2.839 20.035 1.00 94.44 107 VAL A O 1
ATOM 863 N N . GLU A 1 108 ? 2.184 3.834 20.332 1.00 95.88 108 GLU A N 1
ATOM 864 C CA . GLU A 1 108 ? 2.478 3.208 21.625 1.00 95.88 108 GLU A CA 1
ATOM 865 C C . GLU A 1 108 ? 1.495 3.652 22.716 1.00 95.88 108 GLU A C 1
ATOM 867 O O . GLU A 1 108 ? 0.958 2.809 23.433 1.00 95.88 108 GLU A O 1
ATOM 872 N N . GLN A 1 109 ? 1.192 4.949 22.813 1.00 96.00 109 GLN A N 1
ATOM 873 C CA . GLN A 1 109 ? 0.238 5.475 23.798 1.00 96.00 109 GLN A CA 1
ATOM 874 C C . GLN A 1 109 ? -1.192 4.990 23.545 1.00 96.00 109 GLN A C 1
ATOM 876 O O . GLN A 1 109 ? -1.950 4.763 24.491 1.00 96.00 109 GLN A O 1
ATOM 881 N N . SER A 1 110 ? -1.567 4.776 22.282 1.00 96.56 110 SER A N 1
ATOM 882 C CA . SER A 1 110 ? -2.900 4.278 21.940 1.00 96.56 110 SER A CA 1
ATOM 883 C C . SER A 1 110 ? -3.191 2.883 22.506 1.00 96.56 110 SER A C 1
ATOM 885 O O . SER A 1 110 ? -4.365 2.546 22.680 1.00 96.56 110 SER A O 1
ATOM 887 N N . GLN A 1 111 ? -2.160 2.091 22.838 1.00 95.88 111 GLN A N 1
ATOM 888 C CA . GLN A 1 111 ? -2.309 0.724 23.354 1.00 95.88 111 GLN A CA 1
ATOM 889 C C . GLN A 1 111 ? -3.054 0.666 24.695 1.00 95.88 111 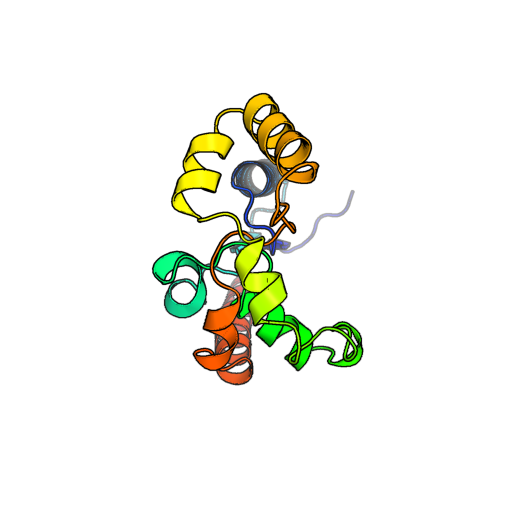GLN A C 1
ATOM 891 O O . GLN A 1 111 ? -3.723 -0.326 24.980 1.00 95.88 111 GLN A O 1
ATOM 896 N N . ASP A 1 112 ? -3.004 1.744 25.480 1.00 94.81 112 ASP A N 1
ATOM 897 C CA . ASP A 1 112 ? -3.719 1.861 26.756 1.00 94.81 112 ASP A CA 1
ATOM 898 C C . ASP A 1 112 ? -5.149 2.419 26.596 1.00 94.81 112 ASP A C 1
ATOM 900 O O . ASP A 1 112 ? -5.893 2.568 27.572 1.00 94.81 112 ASP A O 1
ATOM 904 N N . SER A 1 113 ? -5.560 2.753 25.369 1.00 92.94 113 SER A N 1
ATOM 905 C CA . SER A 1 113 ? -6.878 3.314 25.082 1.00 92.94 113 SER A CA 1
ATOM 906 C C . SER A 1 113 ? -7.952 2.233 24.910 1.00 92.94 113 SER A C 1
ATOM 908 O O . SER A 1 113 ? -7.685 1.045 24.742 1.00 92.94 113 SER A O 1
ATOM 910 N N . LYS A 1 114 ? -9.224 2.653 24.922 1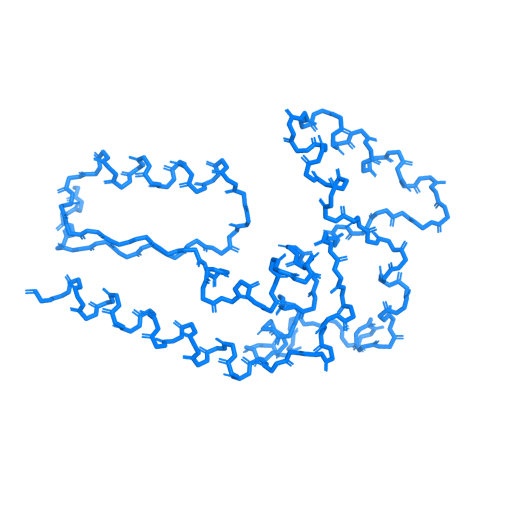.00 92.75 114 LYS A N 1
ATOM 911 C CA . LYS A 1 114 ? -10.363 1.745 24.709 1.00 92.75 114 LYS A CA 1
ATOM 912 C C . LYS A 1 114 ? -10.345 1.086 23.321 1.00 92.75 114 LYS A C 1
ATOM 914 O O . LYS A 1 114 ? -10.825 -0.037 23.191 1.00 92.75 114 LYS A O 1
ATOM 919 N N . ASN A 1 115 ? -9.851 1.801 22.312 1.00 92.88 115 ASN A N 1
ATOM 920 C CA . ASN A 1 115 ? -9.737 1.325 20.938 1.00 92.88 115 ASN A CA 1
ATOM 921 C C . ASN A 1 115 ? -8.304 1.616 20.461 1.00 92.88 115 ASN A C 1
ATOM 923 O O . ASN A 1 115 ? -8.061 2.695 19.919 1.00 92.88 115 ASN A O 1
ATOM 927 N N . PRO A 1 116 ? -7.347 0.714 20.721 1.00 96.38 116 PRO A N 1
ATOM 928 C CA . PRO A 1 116 ? -5.966 0.928 20.318 1.00 96.38 116 PRO A CA 1
ATOM 929 C C . PRO A 1 116 ? -5.838 0.999 18.799 1.00 96.38 116 PRO A C 1
ATOM 931 O O . PRO A 1 116 ? -6.612 0.366 18.073 1.00 96.38 116 PRO A O 1
ATOM 934 N N . LEU A 1 117 ? -4.839 1.750 18.330 1.00 96.81 117 LEU A N 1
ATOM 935 C CA . LEU A 1 117 ? -4.552 1.844 16.906 1.00 96.81 117 LEU A CA 1
ATOM 936 C C . LEU A 1 117 ? -4.105 0.474 16.391 1.00 96.81 117 LEU A C 1
ATOM 938 O O . LEU A 1 117 ? -3.219 -0.161 16.966 1.00 96.81 117 LEU A O 1
ATOM 942 N N . ASN A 1 118 ? -4.736 0.010 15.315 1.00 95.19 118 ASN A N 1
ATOM 943 C CA . ASN A 1 118 ? -4.573 -1.351 14.795 1.00 95.19 118 ASN A CA 1
ATOM 944 C C . ASN A 1 118 ? -3.702 -1.435 13.530 1.00 95.19 118 ASN A C 1
ATOM 946 O O . ASN A 1 118 ? -3.557 -2.513 12.958 1.00 95.19 118 ASN A O 1
ATOM 950 N N . GLY A 1 119 ? -3.124 -0.308 13.109 1.00 93.62 119 GLY A N 1
ATOM 951 C CA . GLY A 1 119 ? -2.273 -0.206 11.925 1.00 93.62 119 GLY A CA 1
ATOM 952 C C . GLY A 1 119 ? -3.013 0.148 10.635 1.00 93.62 119 GLY A C 1
ATOM 953 O O . GLY A 1 119 ? -2.352 0.491 9.660 1.00 93.62 119 GLY A O 1
ATOM 954 N N . VAL A 1 120 ? -4.349 0.139 10.618 1.00 94.94 120 VAL A N 1
ATOM 955 C CA . VAL A 1 120 ? -5.118 0.669 9.486 1.00 94.94 120 VAL A CA 1
ATOM 956 C C . VAL A 1 120 ? -5.022 2.193 9.489 1.00 94.94 120 VAL A C 1
ATOM 958 O O . VAL A 1 120 ? -5.302 2.840 10.501 1.00 94.94 120 VAL A O 1
ATOM 961 N N . VAL A 1 121 ? -4.639 2.766 8.348 1.00 92.75 121 VAL A N 1
ATOM 962 C CA . VAL A 1 121 ? -4.668 4.211 8.102 1.00 92.75 121 VAL A CA 1
ATOM 963 C C . VAL A 1 121 ? -5.670 4.477 6.991 1.00 92.75 121 VAL A C 1
ATOM 965 O O . VAL A 1 121 ? -5.396 4.234 5.813 1.00 92.75 121 VAL A O 1
ATOM 968 N N . GLY A 1 122 ? -6.838 4.978 7.372 1.00 90.25 122 GLY A N 1
ATOM 969 C CA . GLY A 1 122 ? -7.933 5.238 6.451 1.00 90.25 122 GLY A CA 1
ATOM 970 C C . GLY A 1 12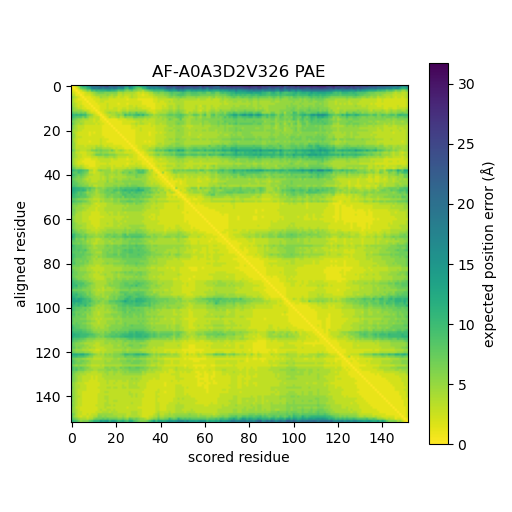2 ? -9.218 4.519 6.818 1.00 90.25 122 GLY A C 1
ATOM 971 O O . GLY A 1 122 ? -9.602 4.541 7.981 1.00 90.25 122 GLY A O 1
ATOM 972 N N . VAL A 1 123 ? -9.908 3.957 5.819 1.00 92.88 123 VAL A N 1
ATOM 973 C CA . VAL A 1 123 ? -11.295 3.487 5.953 1.00 92.88 123 VAL A CA 1
ATOM 974 C C . VAL A 1 123 ? -11.427 2.039 5.475 1.00 92.88 123 VAL A C 1
ATOM 976 O O . VAL A 1 123 ? -11.539 1.782 4.276 1.00 92.88 123 VAL A O 1
ATOM 979 N N . ILE A 1 124 ? -11.495 1.074 6.396 1.00 95.38 124 ILE A N 1
ATOM 980 C CA . ILE A 1 124 ? -11.716 -0.347 6.071 1.00 95.38 124 ILE A CA 1
ATOM 981 C C . ILE A 1 124 ? -13.072 -0.578 5.400 1.00 95.38 124 ILE A C 1
ATOM 983 O O . ILE A 1 124 ? -13.209 -1.425 4.522 1.00 95.38 124 ILE A O 1
ATOM 987 N N . ASN A 1 125 ? -14.077 0.222 5.769 1.00 94.19 125 ASN A N 1
ATOM 988 C CA . ASN A 1 125 ? -15.442 0.095 5.253 1.00 94.19 125 ASN A CA 1
ATOM 989 C C . ASN A 1 125 ? -15.564 0.439 3.762 1.00 94.19 125 ASN A C 1
ATOM 991 O O . ASN A 1 125 ? -16.563 0.088 3.141 1.00 94.19 125 ASN A O 1
ATOM 995 N N . ASN A 1 126 ? -14.546 1.074 3.175 1.00 92.81 126 ASN A N 1
ATOM 996 C CA . ASN A 1 126 ? -14.471 1.298 1.734 1.00 92.81 126 ASN A CA 1
ATOM 997 C C . ASN A 1 126 ? -14.432 -0.026 0.943 1.00 92.81 126 ASN A C 1
ATOM 999 O O . ASN A 1 126 ? -14.721 -0.030 -0.247 1.00 92.81 126 ASN A O 1
ATOM 1003 N N . TYR A 1 127 ? -14.136 -1.156 1.601 1.00 94.69 127 TYR A N 1
ATOM 1004 C CA . TYR A 1 127 ? -14.175 -2.498 1.019 1.00 94.69 127 TYR A CA 1
ATOM 1005 C C . TYR A 1 127 ? -15.490 -2.794 0.276 1.00 94.69 127 TYR A C 1
ATOM 1007 O O . TYR A 1 127 ? -15.470 -3.332 -0.825 1.00 94.69 127 TYR A O 1
ATOM 1015 N N . GLU A 1 128 ? -16.632 -2.392 0.842 1.00 92.56 128 GLU A N 1
ATOM 1016 C CA . GLU A 1 128 ? -17.959 -2.632 0.248 1.00 92.56 128 GLU A CA 1
ATOM 1017 C C . GLU A 1 128 ? -18.228 -1.752 -0.989 1.00 92.56 128 GLU A C 1
ATOM 1019 O O . GLU A 1 128 ? -19.185 -1.972 -1.731 1.00 92.56 128 GLU A O 1
ATOM 1024 N N . GLU A 1 129 ? -17.398 -0.732 -1.213 1.00 92.06 129 GLU A N 1
ATOM 1025 C CA . GLU A 1 129 ? -17.564 0.273 -2.265 1.00 92.06 129 GLU A CA 1
ATOM 1026 C C . GLU A 1 129 ? -16.550 0.130 -3.408 1.00 92.06 129 GLU A C 1
ATOM 1028 O O . GLU A 1 129 ? -16.486 0.997 -4.294 1.00 92.06 129 GLU A O 1
ATOM 1033 N N . VAL A 1 130 ? -15.735 -0.927 -3.383 1.00 94.12 130 VAL A N 1
ATOM 1034 C CA . VAL A 1 130 ? -14.695 -1.192 -4.378 1.00 94.12 130 VAL A CA 1
ATOM 1035 C C . VAL A 1 130 ? -14.908 -2.542 -5.052 1.00 94.12 130 VAL A C 1
ATOM 1037 O O . VAL A 1 130 ? -15.388 -3.500 -4.458 1.00 94.12 130 VAL A O 1
ATOM 1040 N N . ASP A 1 131 ? -14.530 -2.620 -6.325 1.00 95.44 131 ASP A N 1
ATOM 1041 C CA . ASP A 1 131 ? -14.540 -3.860 -7.097 1.00 95.44 131 ASP A CA 1
ATOM 1042 C C . ASP A 1 131 ? -13.090 -4.289 -7.334 1.00 95.44 131 ASP A C 1
ATOM 1044 O O . ASP A 1 131 ? -12.366 -3.679 -8.127 1.00 95.44 131 ASP A O 1
ATOM 1048 N N . ALA A 1 132 ? -12.649 -5.331 -6.625 1.00 95.06 132 ALA A N 1
ATOM 1049 C CA . ALA A 1 132 ? -11.280 -5.827 -6.728 1.00 95.06 132 ALA A CA 1
ATOM 1050 C C . ALA A 1 132 ? -10.923 -6.292 -8.146 1.00 95.06 132 ALA A C 1
ATOM 1052 O O . ALA A 1 132 ? -9.782 -6.120 -8.574 1.00 95.06 132 ALA A O 1
ATOM 1053 N N . GLN A 1 133 ? -11.886 -6.824 -8.904 1.00 95.94 133 GLN A N 1
ATOM 1054 C CA . GLN A 1 133 ? -11.654 -7.237 -10.281 1.00 95.94 133 GLN A CA 1
ATOM 1055 C C . GLN A 1 133 ? -11.443 -6.020 -11.193 1.00 95.94 133 GLN A C 1
ATOM 1057 O O . GLN A 1 133 ? -10.511 -6.036 -11.999 1.00 95.94 133 GLN A O 1
ATOM 1062 N N . ASP A 1 134 ? -12.254 -4.961 -11.061 1.00 95.31 134 ASP A N 1
ATOM 1063 C CA . ASP A 1 134 ? -12.047 -3.709 -11.813 1.00 95.31 134 ASP A CA 1
ATOM 1064 C C . ASP A 1 134 ? -10.695 -3.072 -11.461 1.00 95.31 134 ASP A C 1
ATOM 1066 O O . ASP A 1 134 ? -9.922 -2.706 -12.350 1.00 95.31 134 ASP A O 1
ATOM 1070 N N . MET A 1 135 ? -10.358 -3.002 -10.170 1.00 95.00 135 MET A N 1
ATOM 1071 C CA . MET A 1 135 ? -9.070 -2.470 -9.713 1.00 95.00 135 MET A CA 1
ATOM 1072 C C . MET A 1 135 ? -7.891 -3.259 -10.301 1.00 95.00 135 MET A C 1
ATOM 1074 O O . MET A 1 135 ? -6.994 -2.666 -10.906 1.00 95.00 135 MET A O 1
ATOM 1078 N N . MET A 1 136 ? -7.926 -4.592 -10.223 1.00 93.69 136 MET A N 1
ATOM 1079 C CA . MET A 1 136 ? -6.891 -5.456 -10.797 1.00 93.69 136 MET A CA 1
ATOM 1080 C C . MET A 1 136 ? -6.786 -5.310 -12.314 1.00 93.69 136 MET A C 1
ATOM 1082 O O . MET A 1 136 ? -5.678 -5.256 -12.849 1.00 93.69 136 MET A O 1
ATOM 1086 N N . GLN A 1 137 ? -7.912 -5.195 -13.020 1.00 94.44 137 GLN A N 1
ATOM 1087 C CA . GLN A 1 137 ? -7.913 -4.983 -14.465 1.00 94.44 137 GLN A CA 1
ATOM 1088 C C . GLN A 1 137 ? -7.269 -3.640 -14.837 1.00 94.44 137 GLN A C 1
ATOM 1090 O O . GLN A 1 137 ? -6.501 -3.574 -15.799 1.00 94.44 137 GLN A O 1
ATOM 1095 N N . ARG A 1 138 ? -7.528 -2.572 -14.075 1.00 93.94 138 ARG A N 1
ATOM 1096 C CA . ARG A 1 138 ? -6.888 -1.263 -14.285 1.00 93.94 138 ARG A CA 1
ATOM 1097 C C . ARG A 1 138 ? -5.384 -1.324 -14.055 1.00 93.94 138 ARG A C 1
ATOM 1099 O O . ARG A 1 138 ? -4.626 -0.856 -14.904 1.00 93.94 138 ARG A O 1
ATOM 1106 N N . MET A 1 139 ? -4.954 -1.934 -12.949 1.00 92.75 139 MET A N 1
ATOM 1107 C CA . MET A 1 139 ? -3.533 -2.144 -12.650 1.00 92.75 139 MET A CA 1
ATOM 1108 C C . MET A 1 139 ? -2.855 -2.947 -13.764 1.00 92.75 139 MET A C 1
ATOM 1110 O O . MET A 1 139 ? -1.776 -2.577 -14.223 1.00 92.75 139 MET A O 1
ATOM 1114 N N . TRP A 1 140 ? -3.515 -4.004 -14.245 1.00 93.00 140 TRP A N 1
ATOM 1115 C CA . TRP A 1 140 ? -3.024 -4.841 -15.335 1.00 93.00 140 TRP A CA 1
ATOM 1116 C C . TRP A 1 140 ? -2.842 -4.060 -16.638 1.00 93.00 140 TRP A C 1
ATOM 1118 O O . TRP A 1 140 ? -1.798 -4.177 -17.278 1.00 93.00 140 TRP A O 1
ATOM 1128 N N . VAL A 1 141 ? -3.829 -3.251 -17.036 1.00 94.31 141 VAL A N 1
ATOM 1129 C CA . VAL A 1 141 ? -3.766 -2.454 -18.274 1.00 94.31 141 VAL A CA 1
ATOM 1130 C C . VAL A 1 141 ? -2.610 -1.457 -18.237 1.00 94.31 141 VAL A C 1
ATOM 1132 O O . VAL A 1 141 ? -1.884 -1.339 -19.223 1.00 94.31 141 VAL A O 1
ATOM 1135 N N . VAL A 1 142 ? -2.416 -0.765 -17.110 1.00 92.75 142 VAL A N 1
ATOM 1136 C CA . VAL A 1 142 ? -1.300 0.178 -16.943 1.00 92.75 142 VAL A CA 1
ATOM 1137 C C . VAL A 1 142 ? 0.034 -0.563 -16.998 1.00 92.75 142 VAL A C 1
ATOM 1139 O O . VAL A 1 142 ? 0.882 -0.225 -17.821 1.00 92.75 142 VAL A O 1
ATOM 1142 N N . ALA A 1 143 ? 0.187 -1.621 -16.198 1.00 92.56 143 ALA A N 1
ATOM 1143 C CA . ALA A 1 143 ? 1.436 -2.368 -16.129 1.00 92.56 143 ALA A CA 1
ATOM 1144 C C . ALA A 1 143 ? 1.808 -3.042 -17.458 1.00 92.56 143 ALA A C 1
ATOM 1146 O O . ALA A 1 143 ? 2.980 -3.057 -17.822 1.00 92.56 143 ALA A O 1
ATOM 1147 N N . SER A 1 144 ? 0.827 -3.566 -18.200 1.00 93.50 144 SER A N 1
ATOM 1148 C CA . SER A 1 144 ? 1.068 -4.172 -19.517 1.00 93.50 144 SER A CA 1
ATOM 1149 C C . SER A 1 144 ? 1.619 -3.141 -20.500 1.00 93.50 144 SER A C 1
ATOM 1151 O O . SER A 1 144 ? 2.629 -3.403 -21.146 1.00 93.50 144 SER A O 1
ATOM 1153 N N . ARG A 1 145 ? 1.021 -1.942 -20.544 1.00 93.31 145 ARG A N 1
ATOM 1154 C CA . ARG A 1 145 ? 1.504 -0.839 -21.386 1.00 93.31 145 ARG A CA 1
ATOM 1155 C C . ARG A 1 145 ? 2.912 -0.391 -21.018 1.00 93.31 145 ARG A C 1
ATOM 1157 O O . ARG A 1 145 ? 3.721 -0.166 -21.907 1.00 93.31 145 ARG A O 1
ATOM 1164 N N . ASP A 1 146 ? 3.217 -0.270 -19.728 1.00 92.81 146 ASP A N 1
ATOM 1165 C CA . ASP A 1 146 ? 4.560 0.132 -19.298 1.00 92.81 146 ASP A CA 1
ATOM 1166 C C . ASP A 1 146 ? 5.625 -0.879 -19.714 1.00 92.81 146 ASP A C 1
ATOM 1168 O O . ASP A 1 146 ? 6.731 -0.497 -20.092 1.00 92.81 146 ASP A O 1
ATOM 1172 N N . VAL A 1 147 ? 5.296 -2.170 -19.631 1.00 91.94 147 VAL A N 1
ATOM 1173 C CA . VAL A 1 147 ? 6.192 -3.244 -20.060 1.00 91.94 147 VAL A CA 1
ATOM 1174 C C . VAL A 1 147 ? 6.357 -3.235 -21.577 1.00 91.94 147 VAL A C 1
ATOM 1176 O O . VAL A 1 147 ? 7.485 -3.368 -22.036 1.00 91.94 147 VAL A O 1
ATOM 1179 N N . GLU A 1 148 ? 5.281 -3.042 -22.346 1.00 92.94 148 GLU A N 1
ATOM 1180 C CA . GLU A 1 148 ? 5.335 -2.890 -23.809 1.00 92.94 148 GLU A CA 1
ATOM 1181 C C . GLU A 1 148 ? 6.249 -1.720 -24.214 1.00 92.94 148 GLU A C 1
ATOM 1183 O O . GLU A 1 148 ? 7.188 -1.914 -24.980 1.00 92.94 148 GLU A O 1
ATOM 1188 N N . GLU A 1 149 ? 6.070 -0.541 -23.612 1.00 90.31 149 GLU A N 1
ATOM 1189 C CA . GLU A 1 149 ? 6.906 0.644 -23.865 1.00 90.31 149 GLU A CA 1
ATOM 1190 C C . GLU A 1 149 ? 8.380 0.466 -23.446 1.00 90.31 149 GLU A C 1
ATOM 1192 O O . GLU A 1 149 ? 9.243 1.223 -23.889 1.00 90.31 149 GLU A O 1
ATOM 1197 N N . LEU A 1 150 ? 8.683 -0.483 -22.553 1.00 89.31 150 LEU A N 1
ATOM 1198 C CA . LEU A 1 150 ? 10.046 -0.770 -22.094 1.00 89.31 150 LEU A CA 1
ATOM 1199 C C . LEU A 1 150 ? 10.813 -1.731 -23.005 1.00 89.31 150 LEU A C 1
ATOM 1201 O O . LEU A 1 150 ? 12.044 -1.761 -22.940 1.00 89.31 150 LEU A O 1
ATOM 1205 N N . ILE A 1 151 ? 10.105 -2.563 -23.771 1.00 85.12 151 ILE A N 1
ATOM 1206 C CA . ILE A 1 151 ? 10.710 -3.590 -24.631 1.00 85.12 151 ILE A CA 1
ATOM 1207 C C . ILE A 1 151 ? 10.784 -3.180 -26.105 1.00 85.12 151 ILE A C 1
ATOM 1209 O O . ILE A 1 151 ? 11.488 -3.848 -26.866 1.00 85.12 151 ILE A O 1
ATOM 1213 N N . GLU A 1 152 ? 10.075 -2.118 -26.494 1.00 78.56 152 GLU A N 1
ATOM 1214 C CA . GLU A 1 152 ? 10.200 -1.437 -27.793 1.00 78.56 152 GLU A CA 1
ATOM 1215 C C . GLU A 1 152 ? 11.473 -0.575 -27.883 1.00 78.56 152 GLU A C 1
ATOM 1217 O O . GLU A 1 152 ? 12.080 -0.564 -28.980 1.00 78.56 152 GLU A O 1
#

Sequence (152 aa):
WLNPYGIYVVDVHGSIVHRNAIQEGLRISSCDHYRFRWLHEPLIQFAGERGDQHAGGVETALVEWVSPGLVDNRIWPEKVVEIARGEMHMDYANELSEDLGAFISEVEQSQDSKNPLNGVVGVINNYEEVDAQDMMQRMWVVASRDVEELIE

Foldseek 3Di:
DDDDQEEEEEAAALDPVVVVVVVVVVVPDPHPQYDYHYLCPLVCVLDVVQQFRPPAQLVVLLCCVVPVVVDPPVCPPVVLVLLQLQEAGNVNCVVCVVPPVSVVVQQVVQVPPPRHRPGGGGHNPSNVVDDNVVSVVSSVVVSVVSVVSRVD

Solvent-accessible surface area (backbone atoms only — not comparable to full-atom values): 8709 Å² total; per-residue (Å²): 132,88,82,60,81,49,46,83,45,78,42,82,68,81,49,66,69,60,52,53,52,52,53,50,52,50,71,73,43,96,42,92,38,64,48,78,42,54,63,56,66,84,37,33,84,70,20,61,76,64,40,23,67,34,76,10,8,59,55,47,38,43,45,37,68,77,40,56,87,78,51,57,72,92,46,51,74,88,38,50,74,63,54,58,58,10,40,40,53,42,70,60,52,57,68,32,64,82,37,64,69,57,39,51,50,52,52,60,58,27,64,82,45,99,54,33,60,71,75,29,28,26,35,49,75,48,35,84,76,56,56,44,68,61,52,51,52,50,48,46,56,53,52,51,50,55,52,54,71,52,75,110

Mean predicted aligned error: 4.59 Å

Secondary structure (DSSP, 8-state):
----S-EEEEE----HHHHHHHHHHHHTSS-S-EEEEETTGGGTTTTGGGT--BSSHHHHHHHHHH-GGGS-TTTTTTTHHHHHTTPBPHHHHHHHTT-HHHHHHHHHHHTTSSS---S-BS-GGGGGG--HHHHHHHHHHHHHHHHHHHH-

pLDDT: mean 90.91, std 5.54, range [57.94, 96.81]

Radius of gyration: 18.0 Å; Cα contacts (8 Å, |Δi|>4): 182; chains: 1; bounding box: 45×33×54 Å

Nearest PDB structures (foldseek):
  4jqy-assembly1_A  TM=5.196E-01  e=5.644E+00  Homo sapiens
  5hj7-assembly1_A  TM=2.203E-01  e=4.364E+00  Mycobacterium tuberculosis H37Rv